Protein AF-A0A2E8I626-F1 (afdb_monomer_lite)

pLDDT: mean 74.96, std 11.99, range [39.19, 91.19]

Foldseek 3Di:
DDWDKDKFFCVVLCVVCVVVVVLCVVVVHDPVNLQQLLQFLVLQCVVVVVDDDDCDLLNSQLVSVVVVCVVVVHDDDPVSSVSSSVSSVVSCVRRVVSVVVVCVVPPARGWGFPDDDPRITIITGD

Secondary structure (DSSP, 8-state):
-PPEEEEEE-HHHHH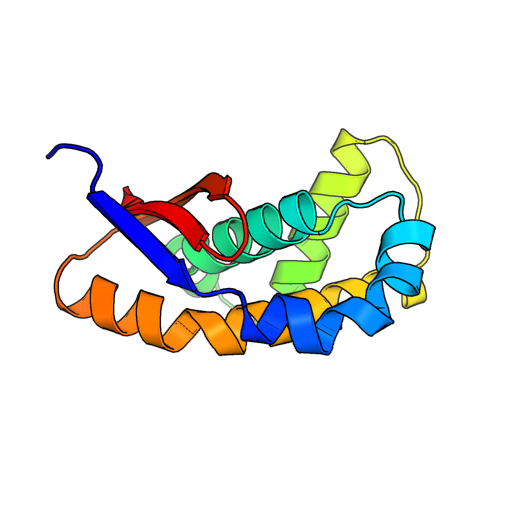HHGGGHHHHHHTT--HHHHHHHHHHHTTTHHHHHSS-S---HHHHHHHHHHHHHHHHT----HHHHHHHHHHHHHHHHHHHHHHHHHHHHS--S-EEEEEEETTEEEEEE-

Radius of gyration: 14.51 Å; chains: 1; bounding box: 33×23×37 Å

Structure (mmCIF, N/CA/C/O backbone):
data_AF-A0A2E8I626-F1
#
_entry.id   AF-A0A2E8I626-F1
#
loop_
_atom_site.group_PDB
_atom_site.id
_atom_site.type_symbol
_atom_site.label_atom_id
_atom_site.label_alt_id
_atom_site.label_comp_id
_atom_site.label_asym_id
_atom_site.label_entity_id
_atom_site.label_seq_id
_atom_site.pdbx_PDB_ins_code
_atom_site.Cartn_x
_atom_site.Cartn_y
_atom_site.Cartn_z
_atom_site.occupancy
_atom_site.B_iso_or_equiv
_atom_site.auth_seq_id
_atom_site.auth_comp_id
_atom_site.auth_asym_id
_atom_site.auth_atom_id
_atom_site.pdbx_PDB_model_num
ATOM 1 N N . MET A 1 1 ? -13.407 -10.967 19.166 1.00 52.00 1 MET A N 1
ATOM 2 C CA . MET A 1 1 ? -14.039 -10.023 18.217 1.00 52.00 1 MET A CA 1
ATOM 3 C C . MET A 1 1 ? -13.787 -10.568 16.820 1.00 52.00 1 MET A C 1
ATOM 5 O O . MET A 1 1 ? -12.698 -11.077 16.608 1.00 52.00 1 MET A O 1
ATOM 9 N N . GLY A 1 2 ? -14.787 -10.589 15.935 1.00 55.22 2 GLY A N 1
ATOM 10 C CA . GLY A 1 2 ? -14.586 -11.041 14.548 1.00 55.22 2 GLY A CA 1
ATOM 11 C C . GLY A 1 2 ? -13.773 -10.026 13.732 1.00 55.22 2 GLY A C 1
ATOM 12 O O . GLY A 1 2 ? -13.664 -8.879 14.177 1.00 55.22 2 GLY A O 1
ATOM 13 N N . PRO A 1 3 ? -13.220 -10.425 12.571 1.00 61.00 3 PRO A N 1
ATOM 14 C CA . PRO A 1 3 ? -12.495 -9.512 11.695 1.00 61.00 3 PRO A CA 1
ATOM 15 C C . PRO A 1 3 ? -13.405 -8.350 11.290 1.00 61.00 3 PRO A C 1
ATOM 17 O O . PRO A 1 3 ? -14.562 -8.552 10.908 1.00 61.00 3 PRO A O 1
ATOM 20 N N . ARG A 1 4 ? -12.896 -7.122 11.421 1.00 82.44 4 ARG A N 1
ATOM 21 C CA . ARG A 1 4 ? -13.573 -5.918 10.933 1.00 82.44 4 ARG A CA 1
ATOM 22 C C . ARG A 1 4 ? -12.993 -5.569 9.575 1.00 82.44 4 ARG A C 1
ATOM 24 O O . ARG A 1 4 ? -11.780 -5.576 9.418 1.00 82.44 4 ARG A O 1
ATOM 31 N N . TYR A 1 5 ? -13.857 -5.263 8.619 1.00 86.69 5 TYR A N 1
ATOM 32 C CA . TYR A 1 5 ? -13.435 -4.901 7.273 1.00 86.69 5 TYR A CA 1
ATOM 33 C C . TYR A 1 5 ? -13.529 -3.389 7.084 1.00 86.69 5 TYR A C 1
ATOM 35 O O . TYR A 1 5 ? -14.594 -2.801 7.276 1.00 86.69 5 TYR A O 1
ATOM 43 N N . LEU A 1 6 ? -12.415 -2.783 6.688 1.00 88.69 6 LEU A N 1
ATOM 44 C CA . LEU A 1 6 ? -12.325 -1.426 6.172 1.00 88.69 6 LEU A CA 1
ATOM 45 C C . LEU A 1 6 ? -12.231 -1.502 4.647 1.00 88.69 6 LEU A C 1
ATOM 47 O O . LEU A 1 6 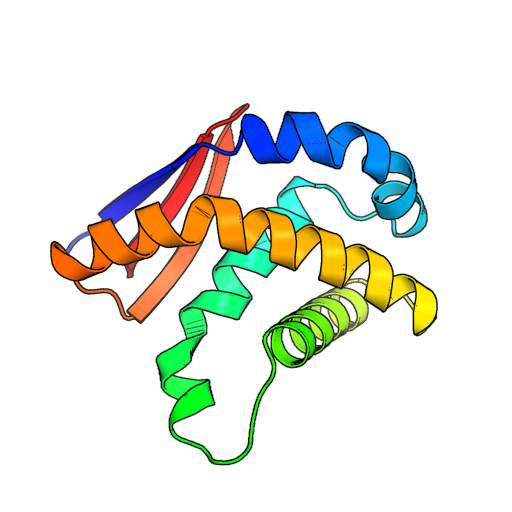? -11.374 -2.201 4.113 1.00 88.69 6 LEU A O 1
ATOM 51 N N . ILE A 1 7 ? -13.112 -0.790 3.950 1.00 91.06 7 ILE A N 1
ATOM 52 C CA . ILE A 1 7 ? -13.066 -0.678 2.490 1.00 91.06 7 ILE A CA 1
ATOM 53 C C . ILE A 1 7 ? -12.464 0.685 2.153 1.00 91.06 7 ILE A C 1
ATOM 55 O O . ILE A 1 7 ? -12.981 1.714 2.589 1.00 91.06 7 ILE A O 1
ATOM 59 N N . LEU A 1 8 ? -11.350 0.682 1.426 1.00 89.50 8 LEU A N 1
ATOM 60 C CA . LEU A 1 8 ? -10.635 1.880 1.002 1.00 89.50 8 LEU A CA 1
ATOM 61 C C . LEU A 1 8 ? -10.857 2.111 -0.491 1.00 89.50 8 LEU A C 1
ATOM 63 O O . LEU A 1 8 ? -10.587 1.224 -1.300 1.00 89.50 8 LEU A O 1
ATOM 67 N N . ASP A 1 9 ? -11.292 3.320 -0.834 1.00 88.06 9 ASP A N 1
ATOM 68 C CA . ASP A 1 9 ? -11.386 3.784 -2.217 1.00 88.06 9 ASP A CA 1
ATOM 69 C C . ASP A 1 9 ? -9.986 4.144 -2.737 1.00 88.06 9 ASP A C 1
ATOM 71 O O . ASP A 1 9 ? -9.301 5.021 -2.198 1.00 88.06 9 ASP A O 1
ATOM 75 N N . ILE A 1 10 ? -9.557 3.446 -3.787 1.00 86.19 10 ILE A N 1
ATOM 76 C CA . ILE A 1 10 ? -8.280 3.658 -4.477 1.00 86.19 10 ILE A CA 1
ATOM 77 C C . ILE A 1 10 ? -8.468 4.190 -5.904 1.00 86.19 10 ILE A C 1
ATOM 79 O O . ILE A 1 10 ? -7.496 4.234 -6.657 1.00 86.19 10 ILE A O 1
ATOM 83 N N . SER A 1 11 ? -9.673 4.620 -6.292 1.00 84.75 11 SER A N 1
ATOM 84 C CA . SER A 1 11 ? -9.982 5.141 -7.633 1.00 84.75 11 SER A CA 1
ATOM 85 C C . SER A 1 11 ? -9.068 6.305 -8.018 1.00 84.75 11 SER A C 1
ATOM 87 O O . SER A 1 11 ? -8.494 6.323 -9.108 1.00 84.75 11 SER A O 1
ATOM 89 N N . HIS A 1 12 ? -8.849 7.241 -7.090 1.00 80.94 12 HIS A N 1
ATOM 90 C CA . HIS A 1 12 ? -7.957 8.376 -7.302 1.00 80.94 12 HIS A CA 1
ATOM 91 C C . HIS A 1 12 ? -6.510 7.925 -7.509 1.00 80.94 12 HIS A C 1
ATOM 93 O O . HIS A 1 12 ? -5.895 8.296 -8.504 1.00 80.94 12 HIS A O 1
ATOM 99 N N . ALA A 1 13 ? -6.001 7.064 -6.623 1.00 78.38 13 ALA A N 1
ATOM 100 C CA . ALA A 1 13 ? -4.654 6.513 -6.722 1.00 78.38 13 ALA A CA 1
ATOM 101 C C . ALA A 1 13 ? -4.452 5.718 -8.022 1.00 78.38 13 ALA A C 1
ATOM 103 O O . ALA A 1 13 ? -3.427 5.844 -8.685 1.00 78.38 13 ALA A O 1
ATOM 104 N N . ARG A 1 14 ? -5.442 4.926 -8.438 1.00 76.75 14 ARG A N 1
ATOM 105 C CA . ARG A 1 14 ? -5.390 4.178 -9.695 1.00 76.75 14 ARG A CA 1
ATOM 106 C C . ARG A 1 14 ? -5.407 5.114 -10.902 1.00 76.75 14 ARG A C 1
ATOM 108 O O . ARG A 1 14 ? -4.705 4.843 -11.868 1.00 76.75 14 ARG A O 1
ATOM 115 N N . ALA A 1 15 ? -6.176 6.202 -10.860 1.00 78.06 15 ALA A N 1
ATOM 116 C CA . ALA A 1 15 ? -6.258 7.174 -11.947 1.00 78.06 15 ALA A CA 1
ATOM 117 C C . ALA A 1 15 ? -4.977 8.013 -12.088 1.00 78.06 15 ALA A C 1
ATOM 119 O O . ALA A 1 15 ? -4.493 8.181 -13.206 1.00 78.06 15 ALA A O 1
ATOM 120 N N . THR A 1 16 ? -4.409 8.508 -10.983 1.00 72.44 16 THR A N 1
ATOM 121 C CA . THR A 1 16 ? -3.206 9.359 -11.004 1.00 72.44 16 THR A CA 1
ATOM 122 C C . THR A 1 16 ? -1.928 8.561 -11.214 1.00 72.44 16 THR A C 1
ATOM 124 O O . THR A 1 16 ? -1.045 8.993 -11.954 1.00 72.44 16 THR A O 1
ATOM 127 N N . GLU A 1 17 ? -1.837 7.370 -10.622 1.00 69.56 17 GLU A N 1
ATOM 128 C CA . GLU A 1 17 ? -0.645 6.530 -10.717 1.00 69.56 17 GLU A CA 1
ATOM 129 C C . GLU A 1 17 ? -0.714 5.547 -11.907 1.00 69.56 17 GLU A C 1
ATOM 131 O O . GLU A 1 17 ? 0.251 4.834 -12.169 1.00 69.56 17 GLU A O 1
ATOM 136 N N . ASN A 1 18 ? -1.793 5.543 -12.709 1.00 59.28 18 ASN A N 1
ATOM 137 C CA . ASN A 1 18 ? -1.894 4.725 -13.933 1.00 59.28 18 ASN A CA 1
ATOM 138 C C . ASN A 1 18 ? -0.777 5.042 -14.942 1.00 59.28 18 ASN A C 1
ATOM 140 O O . ASN A 1 18 ? -0.321 4.169 -15.682 1.00 59.28 18 ASN A O 1
ATOM 144 N N . HIS A 1 19 ? -0.318 6.297 -14.961 1.00 56.59 19 HIS A N 1
ATOM 145 C CA . HIS A 1 19 ? 0.812 6.753 -15.775 1.00 56.59 19 HIS A CA 1
ATOM 146 C C . HIS A 1 19 ? 2.155 6.170 -15.299 1.00 56.59 19 HIS A C 1
ATOM 148 O O . HIS A 1 19 ? 3.111 6.114 -16.067 1.00 56.59 19 HIS A O 1
ATOM 154 N N . LEU A 1 20 ? 2.213 5.691 -14.053 1.00 58.06 20 LEU A N 1
ATOM 155 C CA . LEU A 1 20 ? 3.386 5.101 -13.408 1.00 58.06 20 LEU A CA 1
ATOM 156 C C . LEU A 1 20 ? 3.387 3.567 -13.496 1.00 58.06 20 LEU A C 1
ATOM 158 O O . LEU A 1 20 ? 4.311 2.921 -13.007 1.00 58.06 20 LEU A O 1
ATOM 162 N N . ASN A 1 21 ? 2.419 2.968 -14.207 1.00 58.03 21 ASN A N 1
ATOM 163 C CA . ASN A 1 21 ? 2.470 1.554 -14.592 1.00 58.03 21 ASN A CA 1
ATOM 164 C C . ASN A 1 21 ? 3.754 1.202 -15.353 1.00 58.03 21 ASN A C 1
ATOM 166 O O . ASN A 1 21 ? 4.197 0.063 -15.270 1.00 58.03 21 ASN A O 1
ATOM 170 N N . GLY A 1 22 ? 4.364 2.160 -16.065 1.00 59.94 22 GLY A N 1
ATOM 171 C CA . GLY A 1 22 ? 5.686 1.978 -16.669 1.00 59.94 22 GLY A CA 1
ATOM 172 C C . GLY A 1 22 ? 6.753 1.695 -15.612 1.00 59.94 22 GLY A C 1
ATOM 173 O O . GLY A 1 22 ? 7.454 0.691 -15.710 1.00 59.94 22 GLY A O 1
ATOM 174 N N . SER A 1 23 ? 6.796 2.512 -14.555 1.00 67.25 23 SER A N 1
ATOM 175 C CA . SER A 1 23 ? 7.672 2.286 -13.407 1.00 67.25 23 SER A CA 1
ATOM 176 C C . SER A 1 23 ? 7.329 0.987 -12.696 1.00 67.25 23 SER A C 1
ATOM 178 O O . SER A 1 23 ? 8.242 0.274 -12.369 1.00 67.25 23 SER A O 1
ATOM 180 N N . LEU A 1 24 ? 6.071 0.577 -12.523 1.00 72.06 24 LEU A N 1
ATOM 181 C CA . LEU A 1 24 ? 5.759 -0.725 -11.895 1.00 72.06 24 LEU A CA 1
ATOM 182 C C . LEU A 1 24 ? 6.136 -1.932 -12.770 1.00 72.06 24 LEU A C 1
ATOM 184 O O . LEU A 1 24 ? 6.609 -2.959 -12.272 1.00 72.06 24 LEU A O 1
ATOM 188 N N . ALA A 1 25 ? 5.958 -1.803 -14.086 1.00 71.00 25 ALA A N 1
ATOM 189 C CA . ALA A 1 25 ? 6.276 -2.836 -15.064 1.00 71.00 25 ALA A CA 1
ATOM 190 C C . ALA A 1 25 ? 7.781 -3.115 -15.138 1.00 71.00 25 ALA A C 1
ATOM 192 O O . ALA A 1 25 ? 8.160 -4.285 -15.206 1.00 71.00 25 ALA A O 1
ATOM 193 N N . THR A 1 26 ? 8.633 -2.090 -15.017 1.00 70.00 26 THR A N 1
ATOM 194 C CA . THR A 1 26 ? 10.098 -2.241 -14.899 1.00 70.00 26 THR A CA 1
ATOM 195 C C . THR A 1 26 ? 10.492 -3.156 -13.729 1.00 70.00 26 THR A C 1
ATOM 197 O O . THR A 1 26 ? 11.532 -3.807 -13.756 1.00 70.00 26 THR A O 1
ATOM 200 N N . TYR A 1 27 ? 9.609 -3.300 -12.737 1.00 66.38 27 TYR A N 1
ATOM 201 C CA . TYR A 1 27 ? 9.857 -4.030 -11.498 1.00 66.38 27 TYR A CA 1
ATOM 202 C C . TYR A 1 27 ? 9.120 -5.345 -11.546 1.00 66.38 27 TYR A C 1
ATOM 204 O O . TYR A 1 27 ? 9.288 -6.182 -10.663 1.00 66.38 27 TYR A O 1
ATOM 212 N N . ASN A 1 28 ? 8.307 -5.580 -12.575 1.00 73.06 28 ASN A N 1
ATOM 213 C CA . ASN A 1 28 ? 7.414 -6.719 -12.617 1.00 73.06 28 ASN A CA 1
ATOM 214 C C . ASN A 1 28 ? 6.678 -6.840 -11.260 1.00 73.06 28 ASN A C 1
ATOM 216 O O . ASN A 1 28 ? 6.675 -7.895 -10.618 1.00 73.06 28 ASN A O 1
ATOM 220 N N . LEU A 1 29 ? 6.193 -5.686 -10.783 1.00 76.88 29 LEU A N 1
ATOM 221 C CA . LEU A 1 29 ? 5.420 -5.500 -9.564 1.00 76.88 29 LEU A CA 1
ATOM 222 C C . LEU A 1 29 ? 4.004 -5.134 -9.994 1.00 76.88 29 LEU A C 1
ATOM 224 O O . LEU A 1 29 ? 3.812 -4.190 -10.760 1.00 76.88 29 LEU A O 1
ATOM 228 N N . LYS A 1 30 ? 2.996 -5.874 -9.530 1.00 82.44 30 LYS A N 1
ATOM 229 C CA . LYS A 1 30 ? 1.612 -5.490 -9.815 1.00 82.44 30 LYS A CA 1
ATOM 230 C C . LYS A 1 30 ? 1.205 -4.364 -8.875 1.00 82.44 30 LYS A C 1
ATOM 232 O O . LYS A 1 30 ? 1.605 -4.333 -7.715 1.00 82.44 30 LYS A O 1
ATOM 237 N N . PHE A 1 31 ? 0.328 -3.484 -9.347 1.00 81.56 31 PHE A N 1
ATOM 238 C CA . PHE A 1 31 ? -0.239 -2.422 -8.514 1.00 81.56 31 PHE A CA 1
ATOM 239 C C . PHE A 1 31 ? -0.915 -2.972 -7.244 1.00 81.56 31 PHE A C 1
ATOM 241 O O . PHE A 1 31 ? -0.786 -2.392 -6.175 1.00 81.56 31 PHE A O 1
ATOM 248 N N . THR A 1 32 ? -1.566 -4.135 -7.332 1.00 81.88 32 THR A N 1
ATOM 249 C CA . THR A 1 32 ? -2.166 -4.837 -6.181 1.00 81.88 32 THR A CA 1
ATOM 250 C C . THR A 1 32 ? -1.144 -5.259 -5.131 1.00 81.88 32 THR A C 1
ATOM 252 O O . THR A 1 32 ? -1.422 -5.181 -3.934 1.00 81.88 32 THR A O 1
ATOM 255 N N . ASP A 1 33 ? 0.043 -5.675 -5.568 1.00 83.31 33 ASP A N 1
ATOM 256 C CA . ASP A 1 33 ? 1.123 -6.079 -4.670 1.00 83.31 33 ASP A CA 1
ATOM 257 C C . ASP A 1 33 ? 1.689 -4.835 -3.973 1.00 83.31 33 ASP A C 1
ATOM 259 O O . ASP A 1 33 ? 1.875 -4.836 -2.758 1.00 83.31 33 ASP A O 1
ATOM 263 N N . LEU A 1 34 ? 1.847 -3.728 -4.713 1.00 85.00 34 LEU A N 1
ATOM 264 C CA . LEU A 1 34 ? 2.225 -2.431 -4.147 1.00 85.00 34 LEU A CA 1
ATOM 265 C C . LEU A 1 34 ? 1.219 -1.929 -3.106 1.00 85.00 34 LEU A C 1
ATOM 267 O O . LEU A 1 34 ? 1.626 -1.494 -2.031 1.00 85.00 34 LEU A O 1
ATOM 271 N N . LEU A 1 35 ? -0.081 -2.005 -3.395 1.00 85.62 35 LEU A N 1
ATOM 272 C CA . LEU A 1 35 ? -1.144 -1.623 -2.461 1.00 85.62 35 LEU A CA 1
ATOM 273 C C . LEU A 1 35 ? -1.068 -2.433 -1.165 1.00 85.62 35 LEU A C 1
ATOM 275 O O . LEU A 1 35 ? -1.099 -1.861 -0.078 1.00 85.62 35 LEU A O 1
ATOM 279 N N . THR A 1 36 ? -0.919 -3.753 -1.295 1.00 85.75 36 THR A N 1
ATOM 280 C CA . THR A 1 36 ? -0.810 -4.679 -0.161 1.00 85.75 36 THR A CA 1
ATOM 281 C C . THR A 1 36 ? 0.380 -4.324 0.718 1.00 85.75 36 THR A C 1
ATOM 283 O O . THR A 1 36 ? 0.219 -4.078 1.911 1.00 85.75 36 THR A O 1
ATOM 286 N N . MET A 1 37 ? 1.559 -4.189 0.111 1.00 82.06 37 MET A N 1
ATOM 287 C CA . MET A 1 37 ? 2.780 -3.786 0.806 1.00 82.06 37 MET A CA 1
ATOM 288 C C . MET A 1 37 ? 2.643 -2.431 1.501 1.00 82.06 37 MET A C 1
ATOM 290 O O . MET A 1 37 ? 3.064 -2.284 2.643 1.00 82.06 37 MET A O 1
ATOM 294 N N . THR A 1 38 ? 2.036 -1.450 0.829 1.00 84.25 38 THR A N 1
ATOM 295 C CA . THR A 1 38 ? 1.856 -0.092 1.362 1.00 84.25 38 THR A CA 1
ATOM 296 C C . THR A 1 38 ? 1.007 -0.114 2.631 1.00 84.25 38 THR A C 1
ATOM 298 O O . THR A 1 38 ? 1.394 0.468 3.643 1.00 84.25 38 THR A O 1
ATOM 301 N N . VAL A 1 39 ? -0.135 -0.808 2.597 1.00 83.75 39 VAL A N 1
ATOM 302 C CA . VAL A 1 39 ? -1.054 -0.901 3.739 1.00 83.75 39 VAL A CA 1
ATOM 303 C C . VAL A 1 39 ? -0.411 -1.657 4.900 1.00 83.75 39 VAL A C 1
ATOM 305 O O . VAL A 1 39 ? -0.443 -1.165 6.027 1.00 83.75 39 VAL A O 1
ATOM 308 N N . GLU A 1 40 ? 0.210 -2.807 4.631 1.00 79.00 40 GLU A N 1
ATOM 309 C CA . GLU A 1 40 ? 0.821 -3.650 5.667 1.00 79.00 40 GLU A CA 1
ATOM 310 C C . GLU A 1 40 ? 2.038 -2.985 6.326 1.00 79.00 40 GLU A C 1
ATOM 312 O O . GLU A 1 40 ? 2.174 -3.000 7.550 1.00 79.00 40 GLU A O 1
ATOM 317 N N . ALA A 1 41 ? 2.917 -2.357 5.542 1.00 74.94 41 ALA A N 1
ATOM 318 C CA . ALA A 1 41 ? 4.116 -1.709 6.071 1.00 74.94 41 ALA A CA 1
ATOM 319 C C . ALA A 1 41 ? 3.800 -0.485 6.939 1.00 74.94 41 ALA A C 1
ATOM 321 O O . ALA A 1 41 ? 4.556 -0.173 7.858 1.00 74.94 41 ALA A O 1
ATOM 322 N N . LEU A 1 42 ? 2.678 0.186 6.674 1.00 69.56 42 LEU A N 1
ATOM 323 C CA . LEU A 1 42 ? 2.253 1.376 7.409 1.00 69.56 42 LEU A CA 1
ATOM 324 C C . LEU A 1 42 ? 1.276 1.065 8.532 1.00 69.56 42 LEU A C 1
ATOM 326 O O . LEU A 1 42 ? 0.871 1.986 9.231 1.00 69.56 42 LEU A O 1
ATOM 330 N N . THR A 1 43 ? 0.909 -0.202 8.750 1.00 66.12 43 THR A N 1
ATOM 331 C CA . THR A 1 43 ? 0.131 -0.547 9.943 1.00 66.12 43 THR A CA 1
ATOM 332 C C . THR A 1 43 ? 0.959 -0.864 11.158 1.00 66.12 43 THR A C 1
ATOM 334 O O . THR A 1 43 ? 0.483 -0.725 12.279 1.00 66.12 43 THR A O 1
ATOM 337 N N . ASN A 1 44 ? 2.195 -1.293 10.959 1.00 60.28 44 ASN A N 1
ATOM 338 C CA . ASN A 1 44 ? 3.028 -1.764 12.050 1.00 60.28 44 ASN A CA 1
ATOM 339 C C . ASN A 1 44 ? 3.687 -0.587 12.811 1.00 60.28 44 ASN A C 1
ATOM 341 O 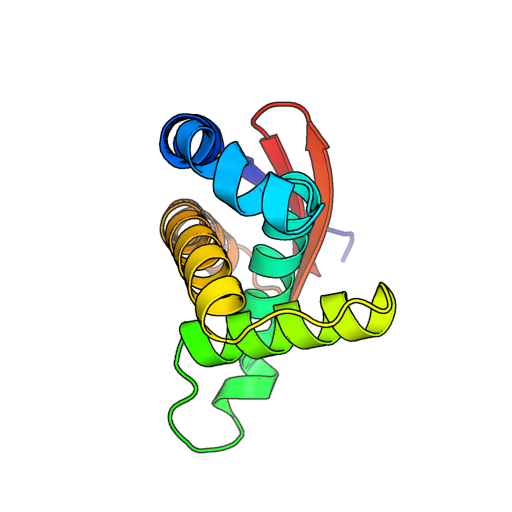O . ASN A 1 44 ? 4.844 -0.641 13.212 1.00 60.28 44 ASN A O 1
ATOM 345 N N . LEU A 1 45 ? 2.956 0.526 12.957 1.00 54.34 45 LEU A N 1
ATOM 346 C CA . LEU A 1 45 ? 3.427 1.783 13.545 1.00 54.34 45 LEU A CA 1
ATOM 347 C C . LEU A 1 45 ? 3.729 1.627 15.042 1.00 54.34 45 LEU A C 1
ATOM 349 O O . LEU A 1 45 ? 4.643 2.273 15.545 1.00 54.34 45 LEU A O 1
ATOM 353 N N . GLU A 1 46 ? 3.015 0.754 15.757 1.00 49.31 46 GLU A N 1
ATOM 354 C CA . GLU A 1 46 ? 3.222 0.584 17.202 1.00 49.31 46 GLU A CA 1
ATOM 355 C C . GLU A 1 46 ? 4.560 -0.100 17.533 1.00 49.31 46 GLU A C 1
ATOM 357 O O . GLU A 1 46 ? 5.256 0.364 18.436 1.00 49.31 46 GLU A O 1
ATOM 362 N N . ASP A 1 47 ? 4.986 -1.100 16.751 1.00 50.66 47 ASP A N 1
ATOM 363 C CA . ASP A 1 47 ? 6.294 -1.765 16.903 1.00 50.66 47 ASP A CA 1
ATOM 364 C C . ASP A 1 47 ? 7.474 -0.883 16.442 1.00 50.66 47 ASP A C 1
ATOM 366 O O . ASP A 1 47 ? 8.603 -1.026 16.929 1.00 50.66 47 ASP A O 1
ATOM 370 N N . TYR A 1 48 ? 7.238 0.027 15.488 1.00 49.38 48 TYR A N 1
ATOM 371 C CA . TYR A 1 48 ? 8.303 0.805 14.842 1.00 49.38 48 TYR A CA 1
ATOM 372 C C . TYR A 1 48 ? 8.551 2.190 15.447 1.00 49.38 48 TYR A C 1
ATOM 374 O O . TYR A 1 48 ? 9.655 2.703 15.292 1.00 49.38 48 TYR A O 1
ATOM 382 N N . TYR A 1 49 ? 7.583 2.787 16.151 1.00 46.41 49 TYR A N 1
ATOM 383 C CA . TYR A 1 49 ? 7.759 4.082 16.831 1.00 46.41 49 TYR A CA 1
ATOM 384 C C . TYR A 1 49 ? 8.111 3.959 18.322 1.00 46.41 49 TYR A C 1
ATOM 386 O O . TYR A 1 49 ? 8.522 4.946 18.929 1.00 46.41 49 TYR A O 1
ATOM 394 N N . THR A 1 50 ? 7.979 2.770 18.922 1.00 49.78 50 THR A N 1
ATOM 395 C CA . THR A 1 50 ? 8.412 2.508 20.310 1.00 49.78 50 THR A CA 1
ATOM 396 C C . THR A 1 50 ? 9.923 2.310 20.442 1.00 49.78 50 THR A C 1
ATOM 398 O O . THR A 1 50 ? 10.464 2.505 21.529 1.00 49.78 50 THR A O 1
ATOM 401 N N . ASN A 1 51 ? 10.615 1.977 19.348 1.00 45.31 51 ASN A N 1
ATOM 402 C CA . ASN A 1 51 ? 12.066 1.826 19.298 1.00 45.31 51 ASN A CA 1
ATOM 403 C C . ASN A 1 51 ? 12.670 2.984 18.489 1.00 45.31 51 ASN A C 1
ATOM 405 O O . ASN A 1 51 ? 12.533 3.033 17.275 1.00 45.31 51 ASN A O 1
ATOM 409 N N . ASP A 1 52 ? 13.274 3.912 19.223 1.00 39.19 52 ASP A N 1
ATOM 410 C CA . ASP A 1 52 ? 13.972 5.149 18.853 1.00 39.19 52 ASP A CA 1
ATOM 411 C C . ASP A 1 52 ? 14.536 5.324 17.412 1.00 39.19 52 ASP A C 1
ATOM 413 O O . ASP A 1 52 ? 14.975 4.385 16.753 1.00 39.19 52 ASP A O 1
ATOM 417 N N . GLU A 1 53 ? 14.630 6.603 17.015 1.00 43.53 53 GLU A N 1
ATOM 418 C CA . GLU A 1 53 ? 15.205 7.201 15.788 1.00 43.53 53 GLU A CA 1
ATOM 419 C C . GLU A 1 53 ? 14.371 7.226 14.486 1.00 43.53 53 GLU A C 1
ATOM 421 O O . GLU A 1 53 ? 14.465 6.360 13.624 1.00 43.53 53 GLU A O 1
ATOM 426 N N . LYS A 1 54 ? 13.661 8.351 14.277 1.00 52.12 54 LYS A N 1
ATOM 427 C CA . LYS A 1 54 ? 13.366 9.000 12.972 1.00 52.12 54 LYS A CA 1
ATOM 428 C C . LYS A 1 54 ? 13.186 8.061 11.766 1.00 52.12 54 LYS A C 1
ATOM 430 O O . LYS A 1 54 ? 13.778 8.287 10.706 1.00 52.12 54 LYS A O 1
ATOM 435 N N . VAL A 1 55 ? 12.339 7.045 11.883 1.00 55.91 55 VAL A N 1
ATOM 436 C CA . VAL A 1 55 ? 11.976 6.243 10.718 1.00 55.91 55 VAL A CA 1
ATOM 437 C C . VAL A 1 55 ? 11.099 7.118 9.823 1.00 55.91 55 VAL A C 1
ATOM 439 O O . VAL A 1 55 ? 9.982 7.479 10.184 1.00 55.91 55 VAL A O 1
ATOM 442 N N . THR A 1 56 ? 11.640 7.545 8.683 1.00 67.94 56 THR A N 1
ATOM 443 C CA . THR A 1 56 ? 10.872 8.295 7.683 1.00 67.94 56 THR A CA 1
ATOM 444 C C . THR A 1 56 ? 9.901 7.351 6.979 1.00 67.94 56 THR A C 1
ATOM 446 O O . THR A 1 56 ? 10.207 6.168 6.815 1.00 67.94 56 THR A O 1
ATOM 449 N N . ASP A 1 57 ? 8.765 7.863 6.498 1.00 67.62 57 ASP A N 1
ATOM 450 C CA . ASP A 1 57 ? 7.798 7.056 5.736 1.00 67.62 57 ASP A CA 1
ATOM 451 C C . ASP A 1 57 ? 8.478 6.329 4.555 1.00 67.62 57 ASP A C 1
ATOM 453 O O . ASP A 1 57 ? 8.180 5.173 4.257 1.00 67.62 57 ASP A O 1
ATOM 457 N N . TYR A 1 58 ? 9.476 6.976 3.936 1.00 69.44 58 TYR A N 1
ATOM 458 C CA . TYR A 1 58 ? 10.341 6.361 2.928 1.00 69.44 58 TYR A CA 1
ATOM 459 C C . TYR A 1 58 ? 11.111 5.157 3.476 1.00 69.44 58 TYR A C 1
ATOM 461 O O . TYR A 1 58 ? 11.124 4.112 2.835 1.00 69.44 58 TYR A O 1
ATOM 469 N N . GLY A 1 59 ? 11.737 5.266 4.649 1.00 71.38 59 GLY A N 1
ATOM 470 C CA . GLY A 1 59 ? 12.484 4.169 5.270 1.00 71.38 59 GLY A CA 1
ATOM 471 C C . GLY A 1 59 ? 11.638 2.913 5.508 1.00 71.38 59 GLY A C 1
ATOM 472 O O . GLY A 1 59 ? 12.130 1.803 5.293 1.00 71.38 59 GLY A O 1
ATOM 473 N N . LEU A 1 60 ? 10.360 3.071 5.879 1.00 72.25 60 LEU A N 1
ATOM 474 C CA . LEU A 1 60 ? 9.414 1.952 6.000 1.00 72.25 60 LEU A CA 1
ATOM 475 C C . LEU A 1 60 ? 9.125 1.305 4.639 1.00 72.25 60 LEU A C 1
ATOM 477 O O . LEU A 1 60 ? 9.196 0.081 4.512 1.00 72.25 60 LEU A O 1
ATOM 481 N N . MET A 1 61 ? 8.872 2.116 3.607 1.00 77.44 61 MET A N 1
ATOM 482 C CA . MET A 1 61 ? 8.621 1.619 2.248 1.00 77.44 61 MET A CA 1
ATOM 483 C C . MET A 1 61 ? 9.837 0.906 1.651 1.00 77.44 61 MET A C 1
ATOM 485 O O . MET A 1 61 ? 9.693 -0.195 1.121 1.00 77.44 61 MET A O 1
ATOM 489 N N . TYR A 1 62 ? 11.042 1.464 1.813 1.00 76.38 62 TYR A N 1
ATOM 490 C CA . TYR A 1 62 ? 12.292 0.842 1.365 1.00 76.38 62 TYR A CA 1
ATOM 491 C C . TYR A 1 62 ? 12.483 -0.544 1.988 1.00 76.38 62 TYR A C 1
ATOM 493 O O . TYR A 1 62 ? 12.851 -1.489 1.292 1.00 76.38 62 TYR A O 1
ATOM 501 N N . ARG A 1 63 ? 12.202 -0.696 3.289 1.00 73.75 63 ARG A N 1
ATOM 502 C CA . ARG A 1 63 ? 12.298 -1.994 3.975 1.00 73.75 63 ARG A CA 1
ATOM 503 C C . ARG A 1 63 ? 11.272 -2.999 3.458 1.00 73.75 63 ARG A C 1
ATOM 505 O O . ARG A 1 63 ? 11.633 -4.152 3.236 1.00 73.75 63 ARG A O 1
ATOM 512 N N . CYS A 1 64 ? 10.024 -2.579 3.254 1.00 76.25 64 CYS A N 1
ATOM 513 C CA . CYS A 1 64 ? 8.977 -3.458 2.732 1.00 76.25 64 CYS A CA 1
ATOM 514 C C . CYS A 1 64 ? 9.298 -3.943 1.311 1.00 76.25 64 CYS A C 1
ATOM 516 O O . CYS A 1 64 ? 9.239 -5.141 1.035 1.00 76.25 64 CYS A O 1
ATOM 518 N N . LEU A 1 65 ? 9.740 -3.032 0.441 1.00 75.56 65 LEU A N 1
ATOM 519 C CA . LEU A 1 65 ? 10.174 -3.373 -0.912 1.00 75.56 65 LEU A CA 1
ATOM 520 C C . LEU A 1 65 ? 11.385 -4.302 -0.899 1.00 75.56 65 LEU A C 1
ATOM 522 O O . LEU A 1 65 ? 11.409 -5.268 -1.653 1.00 75.56 65 LEU A O 1
ATOM 526 N N . ASN A 1 66 ? 12.348 -4.090 0.001 1.00 75.00 66 ASN A N 1
ATOM 527 C CA . ASN A 1 66 ? 13.482 -5.000 0.130 1.00 75.00 66 ASN A CA 1
ATOM 528 C C . ASN A 1 66 ? 13.046 -6.419 0.544 1.00 75.00 66 ASN A C 1
ATOM 530 O O . ASN A 1 66 ? 13.477 -7.395 -0.059 1.00 75.00 66 ASN A O 1
ATOM 534 N N . GLN A 1 67 ? 12.113 -6.550 1.494 1.00 74.94 67 GLN A N 1
ATOM 535 C CA . GLN A 1 67 ? 11.547 -7.855 1.865 1.00 74.94 67 GLN A CA 1
ATOM 536 C C . GLN A 1 67 ? 10.785 -8.515 0.709 1.00 74.94 67 GLN A C 1
ATOM 538 O O . GLN A 1 67 ? 10.835 -9.735 0.541 1.00 74.94 67 GLN A O 1
ATOM 543 N N . TYR A 1 68 ? 10.061 -7.730 -0.090 1.00 74.31 68 TYR A N 1
ATOM 544 C CA . TYR A 1 68 ? 9.408 -8.228 -1.296 1.00 74.31 68 TYR A CA 1
ATOM 545 C C . TYR A 1 68 ? 10.435 -8.722 -2.318 1.00 74.31 68 TYR A C 1
ATOM 547 O O . TYR A 1 68 ? 10.261 -9.808 -2.874 1.00 74.31 68 TYR A O 1
ATOM 555 N N . ASN A 1 69 ? 11.525 -7.982 -2.513 1.00 72.69 69 ASN A N 1
ATOM 556 C CA . ASN A 1 69 ? 12.622 -8.348 -3.407 1.00 72.69 69 ASN A CA 1
ATOM 557 C C . ASN A 1 69 ? 13.295 -9.650 -2.970 1.00 72.69 69 ASN A C 1
ATOM 559 O O . ASN A 1 69 ? 13.458 -10.548 -3.797 1.00 72.69 69 ASN A O 1
ATOM 563 N N . ASP A 1 70 ? 13.584 -9.794 -1.674 1.00 73.38 70 ASP A N 1
ATOM 564 C CA . ASP A 1 70 ? 14.143 -11.015 -1.087 1.00 73.38 70 ASP A CA 1
ATOM 565 C C . ASP A 1 70 ? 13.235 -12.225 -1.353 1.00 73.38 70 ASP A C 1
ATOM 567 O O . ASP A 1 70 ? 13.691 -13.285 -1.791 1.00 73.38 70 ASP A O 1
ATOM 571 N N . ARG A 1 71 ? 11.918 -12.062 -1.157 1.00 73.50 71 ARG A N 1
ATOM 572 C CA . ARG A 1 71 ? 10.918 -13.119 -1.402 1.00 73.50 71 ARG A CA 1
ATOM 573 C C . ARG A 1 71 ? 10.804 -13.496 -2.878 1.00 73.50 71 ARG A C 1
ATOM 575 O O . ARG A 1 71 ? 10.564 -14.662 -3.185 1.00 73.50 71 ARG A O 1
ATOM 582 N N . HIS A 1 72 ? 10.985 -12.536 -3.781 1.00 72.19 72 HIS A N 1
ATOM 583 C CA . HIS A 1 72 ? 10.844 -12.738 -5.225 1.00 72.19 72 HIS A CA 1
ATOM 584 C C . HIS A 1 72 ? 12.180 -12.953 -5.953 1.00 72.19 72 HIS A C 1
ATOM 586 O O . HIS A 1 72 ? 12.166 -13.153 -7.167 1.00 72.19 72 HIS A O 1
ATOM 592 N N . ARG A 1 73 ? 13.311 -12.976 -5.227 1.00 65.56 73 ARG A N 1
ATOM 593 C CA . ARG A 1 73 ? 14.684 -13.154 -5.741 1.00 65.56 73 ARG A CA 1
ATOM 594 C C . ARG A 1 73 ? 15.042 -12.180 -6.866 1.00 65.56 73 ARG A C 1
ATOM 596 O O . ARG A 1 73 ? 15.486 -12.599 -7.935 1.00 65.56 73 ARG A O 1
ATOM 603 N N . LYS A 1 74 ? 14.825 -10.886 -6.641 1.00 67.81 74 LYS A N 1
ATOM 604 C CA . LYS A 1 74 ? 15.146 -9.839 -7.620 1.00 67.81 74 LYS A CA 1
ATOM 605 C C . LYS A 1 74 ? 16.116 -8.818 -7.029 1.00 67.81 74 LYS A C 1
ATOM 607 O O . LYS A 1 74 ? 15.921 -8.368 -5.907 1.00 67.81 74 LYS A O 1
ATOM 612 N N . GLU A 1 75 ? 17.134 -8.446 -7.799 1.00 58.78 75 GLU A N 1
ATOM 613 C CA . GLU A 1 75 ? 18.090 -7.388 -7.456 1.00 58.78 75 GLU A CA 1
ATOM 614 C C . GLU A 1 75 ? 17.701 -6.113 -8.215 1.00 58.78 75 GLU A C 1
ATOM 616 O O . GLU A 1 75 ? 17.734 -6.093 -9.444 1.00 58.78 75 GLU A O 1
ATOM 621 N N . TYR A 1 76 ? 17.298 -5.063 -7.497 1.00 66.19 76 TYR A N 1
ATOM 622 C CA . TYR A 1 76 ? 16.945 -3.764 -8.084 1.00 66.19 76 TYR A CA 1
ATOM 623 C C . TYR A 1 76 ? 17.945 -2.689 -7.686 1.00 66.19 76 TYR A C 1
ATOM 625 O O . TYR A 1 76 ? 18.624 -2.805 -6.663 1.00 66.19 76 TYR A O 1
ATOM 633 N N . THR A 1 77 ? 18.011 -1.621 -8.478 1.00 65.81 77 THR A N 1
ATOM 634 C CA . THR A 1 77 ? 18.853 -0.466 -8.162 1.00 65.81 77 THR A CA 1
ATOM 635 C C . THR A 1 77 ? 18.215 0.417 -7.077 1.00 65.81 77 THR A C 1
ATOM 637 O O . THR A 1 77 ? 17.025 0.327 -6.777 1.00 65.81 77 THR A O 1
ATOM 640 N N . PHE A 1 78 ? 19.005 1.285 -6.441 1.00 65.06 78 PHE A N 1
ATOM 641 C CA . PHE A 1 78 ? 18.491 2.216 -5.424 1.00 65.06 78 PHE A CA 1
ATOM 642 C C . PHE A 1 78 ? 17.562 3.295 -5.996 1.00 65.06 78 PHE A C 1
ATOM 644 O O . PHE A 1 78 ? 16.606 3.690 -5.326 1.00 65.06 78 PHE A O 1
ATOM 651 N N . GLU A 1 79 ? 17.867 3.776 -7.204 1.00 65.81 79 GLU A N 1
ATOM 652 C CA . GLU A 1 79 ? 17.037 4.729 -7.951 1.00 65.81 79 GLU A CA 1
ATOM 653 C C . GLU A 1 79 ? 15.684 4.107 -8.251 1.00 65.81 79 GLU A C 1
ATOM 655 O O . GLU A 1 79 ? 14.643 4.718 -8.020 1.00 65.81 79 GLU A O 1
ATOM 660 N N . ASP A 1 80 ? 15.719 2.829 -8.613 1.00 66.75 80 ASP A N 1
ATOM 661 C CA . ASP A 1 80 ? 14.518 2.091 -8.871 1.00 66.75 80 ASP A CA 1
ATOM 662 C C . ASP A 1 80 ? 13.587 2.063 -7.625 1.00 66.75 80 ASP A C 1
ATOM 664 O O . ASP A 1 80 ? 12.425 2.489 -7.591 1.00 66.75 80 ASP A O 1
ATOM 668 N N . ILE A 1 81 ? 14.120 1.618 -6.496 1.00 72.88 81 ILE A N 1
ATOM 669 C CA . ILE A 1 81 ? 13.314 1.501 -5.277 1.00 72.88 81 ILE A CA 1
ATOM 670 C C . ILE A 1 81 ? 12.747 2.874 -4.835 1.00 72.88 81 ILE A C 1
ATOM 672 O O . ILE A 1 81 ? 11.678 2.927 -4.224 1.00 72.88 81 ILE A O 1
ATOM 676 N N . HIS A 1 82 ? 13.394 3.990 -5.195 1.00 77.06 82 HIS A N 1
ATOM 677 C CA . HIS A 1 82 ? 12.914 5.341 -4.890 1.00 77.06 82 HIS A CA 1
ATOM 678 C C . HIS A 1 82 ? 11.588 5.704 -5.572 1.00 77.06 82 HIS A C 1
ATOM 680 O O . HIS A 1 82 ? 10.685 6.244 -4.919 1.00 77.06 82 HIS A O 1
ATOM 686 N N . ASP A 1 83 ? 11.446 5.393 -6.859 1.00 75.31 83 ASP A N 1
ATOM 687 C CA . ASP A 1 83 ? 10.236 5.701 -7.623 1.00 75.31 83 ASP A CA 1
ATOM 688 C C . ASP A 1 83 ? 9.037 4.927 -7.074 1.00 75.31 83 ASP A C 1
ATOM 690 O O . ASP A 1 83 ? 7.978 5.501 -6.808 1.00 75.31 83 ASP A O 1
ATOM 694 N N . ILE A 1 84 ? 9.224 3.634 -6.802 1.00 79.19 84 ILE A N 1
ATOM 695 C CA . ILE A 1 84 ? 8.172 2.786 -6.232 1.00 79.19 84 ILE A CA 1
ATOM 696 C C . ILE A 1 84 ? 7.793 3.235 -4.817 1.00 79.19 84 ILE A C 1
ATOM 698 O O . ILE A 1 84 ? 6.603 3.309 -4.501 1.00 79.19 84 ILE A O 1
ATOM 702 N N . CYS A 1 85 ? 8.770 3.607 -3.982 1.00 79.12 85 CYS A N 1
ATOM 703 C CA . CYS A 1 85 ? 8.512 4.220 -2.676 1.00 79.12 85 CYS A CA 1
ATOM 704 C C . CYS A 1 85 ? 7.676 5.499 -2.805 1.00 79.12 85 CYS A C 1
ATOM 706 O O . CYS A 1 85 ? 6.747 5.715 -2.030 1.00 79.12 85 CYS A O 1
ATOM 708 N N . THR A 1 86 ? 7.979 6.348 -3.787 1.00 81.25 86 THR A N 1
ATOM 709 C CA . THR A 1 86 ? 7.245 7.600 -4.011 1.00 81.25 86 THR A CA 1
ATOM 710 C C . THR A 1 86 ? 5.783 7.330 -4.365 1.00 81.25 86 THR A C 1
ATOM 712 O O . THR A 1 86 ? 4.891 7.982 -3.815 1.00 81.25 86 THR A O 1
ATOM 715 N N . ILE A 1 87 ? 5.526 6.341 -5.226 1.00 81.12 87 ILE A N 1
ATOM 716 C CA . ILE A 1 87 ? 4.170 5.901 -5.589 1.00 81.12 87 ILE A CA 1
ATOM 717 C C . ILE A 1 87 ? 3.440 5.372 -4.349 1.00 81.12 87 ILE A C 1
ATOM 719 O O . ILE A 1 87 ? 2.351 5.848 -4.025 1.00 81.12 87 ILE A O 1
ATOM 723 N N . ALA A 1 88 ? 4.058 4.449 -3.605 1.00 82.19 88 ALA A N 1
ATOM 724 C CA . ALA A 1 88 ? 3.491 3.880 -2.380 1.00 82.19 88 ALA A CA 1
ATOM 725 C C . ALA A 1 88 ? 3.086 4.963 -1.368 1.00 82.19 88 ALA A C 1
ATOM 727 O O . ALA A 1 88 ? 1.990 4.940 -0.809 1.00 82.19 88 ALA A O 1
ATOM 728 N N . LEU A 1 89 ? 3.931 5.977 -1.174 1.00 80.19 89 LEU A N 1
ATOM 729 C CA . LEU A 1 89 ? 3.650 7.068 -0.242 1.00 80.19 89 LEU A CA 1
ATOM 730 C C . LEU A 1 89 ? 2.500 7.969 -0.690 1.00 80.19 89 LEU A C 1
ATOM 732 O O . LEU A 1 89 ? 1.752 8.466 0.154 1.00 80.19 89 LEU A O 1
ATOM 736 N N . ARG A 1 90 ? 2.331 8.197 -1.995 1.00 81.62 90 ARG A N 1
ATOM 737 C CA . ARG A 1 90 ? 1.179 8.948 -2.523 1.00 81.62 90 ARG A CA 1
ATOM 738 C C . ARG A 1 90 ? -0.122 8.187 -2.313 1.00 81.62 90 ARG A C 1
ATOM 740 O O . ARG A 1 90 ? -1.101 8.773 -1.844 1.00 81.62 90 ARG A O 1
ATOM 747 N N . ILE A 1 91 ? -0.108 6.883 -2.588 1.00 83.31 91 ILE A N 1
ATOM 748 C CA . ILE A 1 91 ? -1.228 5.981 -2.303 1.00 83.31 91 ILE A CA 1
ATOM 749 C C . ILE A 1 91 ? -1.580 6.066 -0.817 1.00 83.31 91 ILE A C 1
ATOM 751 O O . ILE A 1 91 ? -2.727 6.351 -0.478 1.00 83.31 91 ILE A O 1
ATOM 755 N N . TYR A 1 92 ? -0.596 5.900 0.070 1.00 81.31 92 TYR A N 1
ATOM 756 C CA . TYR A 1 92 ? -0.823 5.956 1.510 1.00 81.31 92 TYR A CA 1
ATOM 757 C C . TYR A 1 92 ? -1.452 7.270 1.960 1.00 81.31 92 TYR A C 1
ATOM 759 O O . TYR A 1 92 ? -2.458 7.259 2.662 1.00 81.31 92 TYR A O 1
ATOM 767 N N . LYS A 1 93 ? -0.903 8.411 1.530 1.00 80.69 93 LYS A N 1
ATOM 768 C CA . LYS A 1 93 ? -1.446 9.732 1.884 1.00 80.69 93 LYS A CA 1
ATOM 769 C C . LYS A 1 93 ? -2.906 9.896 1.469 1.00 80.69 93 LYS A C 1
ATOM 771 O O . LYS A 1 93 ? -3.642 10.609 2.143 1.00 80.69 93 LYS A O 1
ATOM 776 N N . THR A 1 94 ? -3.316 9.226 0.394 1.00 83.31 94 THR A N 1
ATOM 777 C CA . THR A 1 94 ? -4.701 9.232 -0.088 1.00 83.31 94 THR A CA 1
ATOM 778 C C . THR A 1 94 ? -5.618 8.425 0.834 1.00 83.31 94 THR A C 1
ATOM 780 O O . THR A 1 94 ? -6.691 8.898 1.196 1.00 83.31 94 THR A O 1
ATOM 783 N N . ILE A 1 95 ? -5.192 7.234 1.263 1.00 84.56 95 ILE A N 1
ATOM 784 C CA . ILE A 1 95 ? -6.028 6.312 2.055 1.00 84.56 95 ILE A CA 1
ATOM 785 C C . ILE A 1 95 ? -5.933 6.532 3.577 1.00 84.56 95 ILE A C 1
ATOM 787 O O . ILE A 1 95 ? -6.839 6.147 4.318 1.00 84.56 95 ILE A O 1
ATOM 791 N N . TYR A 1 96 ? -4.867 7.171 4.065 1.00 84.06 96 TYR A N 1
ATOM 792 C CA . TYR A 1 96 ? -4.588 7.343 5.494 1.00 84.06 96 TYR A CA 1
ATOM 793 C C . TYR A 1 96 ? -5.698 8.060 6.281 1.00 84.06 96 TYR A C 1
ATOM 795 O O . TYR A 1 96 ?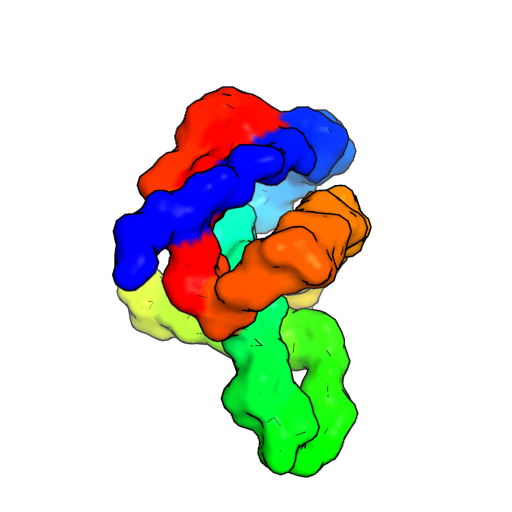 -6.032 7.590 7.370 1.00 84.06 96 TYR A O 1
ATOM 803 N N . PRO A 1 97 ? -6.338 9.136 5.777 1.00 83.44 97 PRO A N 1
ATOM 804 C CA . PRO A 1 97 ? -7.439 9.777 6.497 1.00 83.44 97 PRO A CA 1
ATOM 805 C C . PRO A 1 97 ? -8.609 8.826 6.788 1.00 83.44 97 PRO A C 1
ATOM 807 O O . PRO A 1 97 ? -9.206 8.898 7.864 1.00 83.44 97 PRO A O 1
ATOM 810 N N . ALA A 1 98 ? -8.915 7.908 5.865 1.00 86.12 98 ALA A N 1
ATOM 811 C CA . ALA A 1 98 ? -9.967 6.911 6.050 1.00 86.12 98 ALA A CA 1
ATOM 812 C C . ALA A 1 98 ? -9.572 5.876 7.115 1.00 86.12 98 ALA A C 1
ATOM 814 O O . ALA A 1 98 ? -10.362 5.589 8.014 1.00 86.12 98 ALA A O 1
ATOM 815 N N . ILE A 1 99 ? -8.324 5.397 7.070 1.00 84.94 99 ILE A N 1
ATOM 816 C CA . ILE A 1 99 ? -7.752 4.495 8.082 1.00 84.94 99 ILE A CA 1
ATOM 817 C C . ILE A 1 99 ? -7.791 5.142 9.473 1.00 84.94 99 ILE A C 1
ATOM 819 O O . ILE A 1 99 ? -8.288 4.537 10.420 1.00 84.94 99 ILE A O 1
ATOM 823 N N . GLY A 1 100 ? -7.321 6.386 9.597 1.00 82.06 100 GLY A N 1
ATOM 824 C CA . GLY A 1 100 ? -7.299 7.119 10.864 1.00 82.06 100 GLY A CA 1
ATOM 825 C C . GLY A 1 100 ? -8.699 7.373 11.426 1.00 82.06 100 GLY A C 1
ATOM 826 O O . GLY A 1 100 ? -8.934 7.170 12.617 1.00 82.06 100 GLY A O 1
ATOM 827 N N . THR A 1 101 ? -9.654 7.746 10.568 1.00 85.06 101 THR A N 1
ATOM 828 C CA . THR A 1 101 ? -11.062 7.922 10.962 1.00 85.06 101 THR A CA 1
ATOM 829 C C . THR A 1 101 ? -11.671 6.610 11.459 1.00 85.06 101 THR A C 1
ATOM 831 O O . THR A 1 101 ? -12.376 6.600 12.469 1.00 85.06 101 THR A O 1
ATOM 834 N N . PHE A 1 102 ? -11.379 5.492 10.786 1.00 86.62 102 PHE A N 1
ATOM 835 C CA . PHE A 1 102 ? -11.852 4.174 11.203 1.00 86.62 102 PHE A CA 1
ATOM 836 C C . PHE A 1 102 ? -11.227 3.746 12.535 1.00 86.62 102 PHE A C 1
ATOM 838 O O . PHE A 1 102 ? -11.948 3.289 13.417 1.00 86.62 102 PHE A O 1
ATOM 845 N N . PHE A 1 103 ? -9.924 3.977 12.724 1.00 84.12 103 PHE A N 1
ATOM 846 C CA . PHE A 1 103 ? -9.209 3.661 13.964 1.00 84.12 103 PHE A CA 1
ATOM 847 C C . PHE A 1 103 ? -9.788 4.387 15.186 1.00 84.12 103 PHE A C 1
ATOM 849 O O . PHE A 1 103 ? -9.938 3.790 16.250 1.00 84.12 103 PHE A O 1
ATOM 856 N N . GLN A 1 104 ? -10.168 5.661 15.037 1.00 82.19 104 GLN A N 1
ATOM 857 C CA . GLN A 1 104 ? -10.795 6.438 16.116 1.00 82.19 104 GLN A CA 1
ATOM 858 C C . GLN A 1 104 ? -12.126 5.840 16.594 1.00 82.19 104 GLN A C 1
ATOM 860 O O . GLN A 1 104 ? -12.495 6.013 17.754 1.00 82.19 104 GLN A O 1
ATOM 865 N N . GLN A 1 105 ? -12.848 5.147 15.712 1.00 84.69 105 GLN A N 1
ATOM 866 C CA . GLN A 1 105 ? -14.109 4.474 16.038 1.00 84.69 105 GLN A CA 1
ATOM 867 C C . GLN A 1 105 ? -13.878 3.029 16.497 1.00 84.69 105 GLN A C 1
ATOM 869 O O . GLN A 1 105 ? -14.584 2.519 17.367 1.00 84.69 105 GLN A O 1
ATOM 874 N N . TYR A 1 106 ? -12.882 2.373 15.905 1.00 82.88 106 TYR A N 1
ATOM 875 C CA . TYR A 1 106 ? -12.575 0.963 16.064 1.00 82.88 106 TYR A CA 1
ATOM 876 C C . TYR A 1 106 ? -11.062 0.779 16.081 1.00 82.88 106 TYR A C 1
ATOM 878 O O . TYR A 1 106 ? -10.439 0.663 15.031 1.00 82.88 106 TYR A O 1
ATOM 886 N N . THR A 1 107 ? -10.469 0.706 17.268 1.00 82.75 107 THR A N 1
ATOM 887 C CA . THR A 1 107 ? -9.034 0.443 17.391 1.00 82.75 107 THR A CA 1
ATOM 888 C C . THR A 1 107 ? -8.676 -0.935 16.822 1.00 82.75 107 THR A C 1
ATOM 890 O O . THR A 1 107 ? -9.433 -1.901 16.974 1.00 82.75 107 THR A O 1
ATOM 893 N N . PHE A 1 108 ? -7.526 -1.012 16.151 1.00 82.62 108 PHE A N 1
ATOM 894 C CA . PHE A 1 108 ? -6.936 -2.227 15.583 1.00 82.62 108 PHE A CA 1
ATOM 895 C C . PHE A 1 108 ? -5.409 -2.134 15.648 1.00 82.62 108 PHE A C 1
ATOM 897 O O . PHE A 1 108 ? -4.847 -1.044 15.652 1.00 82.62 108 PHE A O 1
ATOM 904 N N . SER A 1 109 ? -4.741 -3.275 15.688 1.00 76.44 109 SER A N 1
ATOM 905 C CA . SER A 1 109 ? -3.280 -3.397 15.756 1.00 76.44 109 SER A CA 1
ATOM 906 C C . SER A 1 109 ? -2.639 -3.661 14.395 1.00 76.44 109 SER A C 1
ATOM 908 O O . SER A 1 109 ? -1.463 -3.373 14.187 1.00 76.44 109 SER A O 1
ATOM 910 N N . ARG A 1 110 ? -3.402 -4.218 13.447 1.00 80.94 110 ARG A N 1
ATOM 911 C CA . ARG A 1 110 ? -2.884 -4.622 12.139 1.00 80.94 110 ARG A CA 1
ATOM 912 C C . ARG A 1 110 ? -3.923 -4.450 11.036 1.00 80.94 110 ARG A C 1
ATOM 914 O O . ARG A 1 110 ? -5.119 -4.596 11.267 1.00 80.94 110 ARG A O 1
ATOM 921 N N . LEU A 1 111 ? -3.440 -4.170 9.827 1.00 84.69 111 LEU A N 1
ATOM 922 C CA . LEU A 1 111 ? -4.217 -4.101 8.603 1.00 84.69 111 LEU A CA 1
ATOM 923 C C . LEU A 1 111 ? -3.636 -5.137 7.651 1.00 84.69 111 LEU A C 1
ATOM 925 O O . LEU A 1 111 ? -2.423 -5.214 7.458 1.00 84.69 111 LEU A O 1
ATOM 929 N N . ILE A 1 112 ? -4.510 -5.953 7.086 1.00 86.44 112 ILE A N 1
ATOM 930 C CA . ILE A 1 112 ? -4.150 -6.982 6.116 1.00 86.44 112 ILE A CA 1
ATOM 931 C C . ILE A 1 112 ? -5.038 -6.770 4.905 1.00 86.44 112 ILE A C 1
ATOM 933 O O . ILE A 1 112 ? -6.261 -6.743 5.030 1.00 86.44 112 ILE A O 1
ATOM 937 N N . VAL A 1 113 ? -4.449 -6.602 3.725 1.00 88.31 113 VAL A N 1
ATOM 938 C CA . VAL A 1 113 ? -5.250 -6.521 2.502 1.00 88.31 113 VAL A CA 1
ATOM 939 C C . VAL A 1 113 ? -5.790 -7.914 2.188 1.00 88.31 113 VAL A C 1
ATOM 941 O O . VAL A 1 113 ? -5.033 -8.829 1.881 1.00 88.31 113 VAL A O 1
ATOM 944 N N . SER A 1 114 ? -7.109 -8.067 2.273 1.00 89.00 114 SER A N 1
ATOM 945 C CA . SER A 1 114 ? -7.812 -9.332 2.037 1.00 89.00 114 SER A CA 1
ATOM 946 C C . SER A 1 114 ? -8.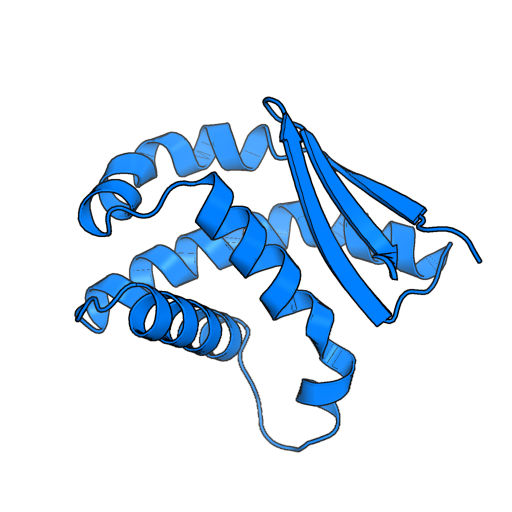120 -9.521 0.551 1.00 89.00 114 SER A C 1
ATOM 948 O O . SER A 1 114 ? -7.896 -10.589 -0.018 1.00 89.00 114 SER A O 1
ATOM 950 N N . GLN A 1 115 ? -8.585 -8.457 -0.112 1.00 86.94 115 GLN A N 1
ATOM 951 C CA . GLN A 1 115 ? -8.901 -8.476 -1.540 1.00 86.94 115 GLN A CA 1
ATOM 952 C C . GLN A 1 115 ? -8.838 -7.074 -2.161 1.00 86.94 115 GLN A C 1
ATOM 954 O O . GLN A 1 115 ? -9.078 -6.065 -1.497 1.00 86.94 115 GLN A O 1
ATOM 959 N N . CYS A 1 116 ? -8.563 -7.021 -3.464 1.00 85.25 116 CYS A N 1
ATOM 960 C CA . CYS A 1 116 ? -8.655 -5.813 -4.282 1.00 85.25 116 CYS A CA 1
ATOM 961 C C . CYS A 1 116 ? -9.635 -6.081 -5.431 1.00 85.25 116 CYS A C 1
ATOM 963 O O . CYS A 1 116 ? -9.366 -6.926 -6.288 1.00 85.25 116 CYS A O 1
ATOM 965 N N . LEU A 1 117 ? -10.777 -5.391 -5.429 1.00 85.62 117 LEU A N 1
ATOM 966 C CA . LEU A 1 117 ? -11.850 -5.556 -6.410 1.00 85.62 117 LEU A CA 1
ATOM 967 C C . LEU A 1 117 ? -12.108 -4.217 -7.099 1.00 85.62 117 LEU A C 1
ATOM 969 O O . LEU A 1 117 ? -12.756 -3.338 -6.544 1.00 85.62 117 LEU A O 1
ATOM 973 N N . GLY A 1 118 ? -11.592 -4.060 -8.318 1.00 85.19 118 GLY A N 1
ATOM 974 C CA . GLY A 1 118 ? -11.689 -2.787 -9.032 1.00 85.19 118 GLY A CA 1
ATOM 975 C C . GLY A 1 118 ? -11.003 -1.667 -8.249 1.00 85.19 118 GLY A C 1
ATOM 976 O O . GLY A 1 118 ? -9.793 -1.730 -8.024 1.00 85.19 118 GLY A O 1
ATOM 977 N N . ASP A 1 119 ? -11.776 -0.669 -7.832 1.00 86.69 119 ASP A N 1
ATOM 978 C CA . A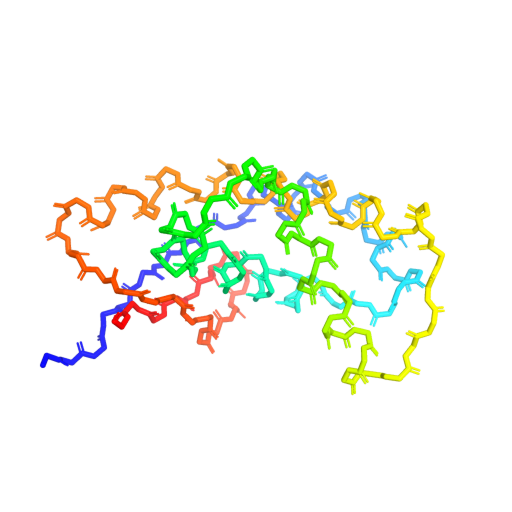SP A 1 119 ? -11.289 0.489 -7.074 1.00 86.69 119 ASP A CA 1
ATOM 979 C C . ASP A 1 119 ? -11.487 0.363 -5.560 1.00 86.69 119 ASP A C 1
ATOM 981 O O . ASP A 1 119 ? -11.136 1.278 -4.820 1.00 86.69 119 ASP A O 1
ATOM 985 N N . ASP A 1 120 ? -11.969 -0.790 -5.095 1.00 88.56 120 ASP A N 1
ATOM 986 C CA . ASP A 1 120 ? -12.164 -1.067 -3.679 1.00 88.56 120 ASP A CA 1
ATOM 987 C C . ASP A 1 120 ? -11.057 -1.985 -3.152 1.00 88.56 120 ASP A C 1
ATOM 989 O O . ASP A 1 120 ? -10.834 -3.102 -3.644 1.00 88.56 120 ASP A O 1
ATOM 993 N N . LEU A 1 121 ? -10.372 -1.531 -2.105 1.00 90.12 121 LEU A N 1
ATOM 994 C CA . LEU A 1 121 ? -9.402 -2.316 -1.353 1.00 90.12 121 LEU A CA 1
ATOM 995 C C . LEU A 1 121 ? -10.015 -2.735 -0.016 1.00 90.12 121 LEU A C 1
ATOM 997 O O . LEU A 1 121 ? -10.305 -1.900 0.836 1.00 90.12 121 LEU A O 1
ATOM 1001 N N . TYR A 1 122 ? -10.206 -4.036 0.173 1.00 91.19 122 TYR A N 1
ATOM 1002 C CA . TYR A 1 122 ? -10.782 -4.593 1.391 1.00 91.19 122 TYR A CA 1
ATOM 1003 C C . TYR A 1 122 ? -9.662 -4.964 2.344 1.00 91.19 122 TYR A C 1
ATOM 1005 O O . TYR A 1 122 ? -8.794 -5.783 2.025 1.00 91.19 122 TYR A O 1
ATOM 1013 N N . VAL A 1 123 ? -9.713 -4.377 3.527 1.00 89.88 123 VAL A N 1
ATOM 1014 C CA . VAL A 1 123 ? -8.661 -4.467 4.524 1.00 89.88 123 VAL A CA 1
ATOM 1015 C C . VAL A 1 123 ? -9.238 -5.036 5.810 1.00 89.88 123 VAL A C 1
ATOM 1017 O O . VAL A 1 123 ? -10.186 -4.496 6.373 1.00 89.88 123 VAL A O 1
ATOM 1020 N N . GLU A 1 124 ? -8.669 -6.141 6.267 1.00 90.12 124 GLU A N 1
ATOM 1021 C CA . GLU A 1 124 ? -8.962 -6.738 7.563 1.00 90.12 124 GLU A CA 1
ATOM 1022 C C . GLU A 1 124 ? -8.228 -5.966 8.653 1.00 90.12 124 GLU A C 1
ATOM 1024 O O . GLU A 1 124 ? -7.003 -5.861 8.636 1.00 90.12 124 GLU A O 1
ATOM 1029 N N . CYS A 1 125 ? -8.994 -5.421 9.592 1.00 86.25 125 CYS A N 1
ATOM 1030 C CA . CYS A 1 125 ? -8.518 -4.737 10.781 1.00 86.25 125 CYS A CA 1
ATOM 1031 C C . CYS A 1 125 ? -8.509 -5.733 11.949 1.00 86.25 125 CYS A C 1
ATOM 1033 O O . CYS A 1 125 ? -9.579 -6.145 12.418 1.00 86.25 125 CYS A O 1
ATOM 1035 N N . CYS A 1 126 ? -7.310 -6.108 12.393 1.00 81.31 126 CYS A N 1
ATOM 1036 C CA . CYS A 1 126 ? -7.057 -7.112 13.429 1.00 81.31 126 CYS A CA 1
ATOM 1037 C C . CYS A 1 126 ? -6.583 -6.480 14.737 1.00 81.31 126 CYS A C 1
ATOM 1039 O O . CYS A 1 126 ? -5.682 -5.609 14.694 1.00 81.31 126 CYS A O 1
#

Sequence (126 aa):
MGPRYLILDISHARATENHLNGSLATYNLKFTDLLTMTVEALTNLEDYYTNDEKVTDYGLMYRCLNQYNDRHRKEYTFEDIHDICTIALRIYKTIYPAIGTFFQQYTFSRLIVSQCLGDDLYVECC